Protein AF-A0A846PDV2-F1 (afdb_monomer_lite)

Sequence (60 aa):
ATILAGAMMLENFGLEKSAAKVEQAVAQILKEGKVRTYDLGGDSTTSQVGDAMVEKVKSF

Radius of gyration: 11.61 Å; chains: 1; bounding box: 26×17×30 Å

Structure (mmCIF, N/CA/C/O backbone):
data_AF-A0A846PDV2-F1
#
_entry.id   AF-A0A846PDV2-F1
#
loop_
_atom_site.group_PDB
_atom_site.id
_atom_site.type_symbol
_atom_site.label_atom_id
_atom_site.label_alt_id
_atom_site.label_comp_id
_atom_site.label_asym_id
_atom_site.label_entity_id
_atom_site.label_seq_id
_atom_site.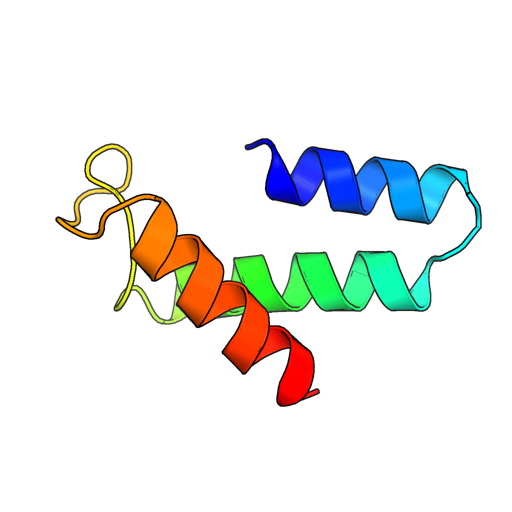pdbx_PDB_ins_code
_atom_site.Cartn_x
_atom_site.Cartn_y
_atom_site.Cartn_z
_atom_site.occupancy
_atom_site.B_iso_or_equiv
_atom_site.auth_seq_id
_atom_site.auth_comp_id
_atom_site.auth_asym_id
_atom_site.auth_atom_id
_atom_site.pdbx_PDB_model_num
ATOM 1 N N . ALA A 1 1 ? 8.410 -3.688 3.583 1.00 88.94 1 ALA A N 1
ATOM 2 C CA . ALA A 1 1 ? 8.558 -3.654 5.056 1.00 88.94 1 ALA A CA 1
ATOM 3 C C . ALA A 1 1 ? 7.832 -2.463 5.698 1.00 88.94 1 ALA A C 1
ATOM 5 O O . ALA A 1 1 ? 6.867 -2.688 6.413 1.00 88.94 1 ALA A O 1
ATOM 6 N N . THR A 1 2 ? 8.219 -1.210 5.419 1.00 97.19 2 THR A N 1
ATOM 7 C CA . THR A 1 2 ? 7.713 -0.007 6.124 1.00 97.19 2 THR A CA 1
ATOM 8 C C . THR A 1 2 ? 6.193 0.184 6.086 1.00 97.19 2 THR A C 1
ATOM 10 O O . THR A 1 2 ? 5.614 0.646 7.060 1.00 97.19 2 THR A O 1
ATOM 13 N N . ILE A 1 3 ? 5.526 -0.215 5.001 1.00 97.62 3 ILE A N 1
ATOM 14 C CA . ILE A 1 3 ? 4.061 -0.117 4.882 1.00 97.62 3 ILE A CA 1
ATOM 15 C C . ILE A 1 3 ? 3.347 -0.978 5.936 1.00 97.62 3 ILE A C 1
ATOM 17 O O . ILE A 1 3 ? 2.420 -0.501 6.581 1.00 97.62 3 ILE A O 1
ATOM 21 N N . LEU A 1 4 ? 3.809 -2.213 6.158 1.00 98.06 4 LEU A N 1
ATOM 22 C CA . LEU A 1 4 ? 3.245 -3.100 7.182 1.00 98.06 4 LEU A CA 1
ATOM 23 C C . LEU A 1 4 ? 3.553 -2.593 8.594 1.00 98.06 4 LEU A C 1
ATOM 25 O O . LEU A 1 4 ? 2.684 -2.635 9.453 1.00 98.06 4 LEU A O 1
ATOM 29 N N . ALA A 1 5 ? 4.739 -2.018 8.821 1.00 98.50 5 ALA A N 1
ATOM 30 C CA . ALA A 1 5 ? 5.027 -1.338 10.087 1.00 98.50 5 ALA A CA 1
ATOM 31 C C . ALA A 1 5 ? 4.061 -0.160 10.334 1.00 98.50 5 ALA A C 1
ATOM 33 O O . ALA A 1 5 ? 3.614 0.054 11.457 1.00 98.50 5 ALA A O 1
ATOM 34 N N . GLY A 1 6 ? 3.685 0.567 9.277 1.00 98.38 6 GLY A N 1
ATOM 35 C CA . GLY A 1 6 ? 2.626 1.574 9.333 1.00 98.38 6 GLY A CA 1
ATOM 36 C C . GLY A 1 6 ? 1.260 0.986 9.705 1.00 98.38 6 GLY A C 1
ATOM 37 O O . GLY A 1 6 ? 0.559 1.577 10.520 1.00 98.38 6 GLY A O 1
ATOM 38 N N . ALA A 1 7 ? 0.896 -0.183 9.169 1.00 98.38 7 ALA A N 1
ATOM 39 C CA . ALA A 1 7 ? -0.336 -0.879 9.548 1.00 98.38 7 ALA A CA 1
ATOM 40 C C . ALA A 1 7 ? -0.339 -1.282 11.034 1.00 98.38 7 ALA A C 1
ATOM 42 O O . ALA A 1 7 ? -1.291 -0.965 11.741 1.00 98.38 7 ALA A O 1
ATOM 43 N N . MET A 1 8 ? 0.763 -1.850 11.534 1.00 98.50 8 MET A N 1
ATOM 44 C CA . MET A 1 8 ? 0.927 -2.172 12.959 1.00 98.50 8 MET A CA 1
ATOM 45 C C . MET A 1 8 ? 0.819 -0.924 13.851 1.00 98.50 8 MET A C 1
ATOM 47 O O . MET A 1 8 ? 0.244 -0.964 14.935 1.00 98.50 8 MET A O 1
ATOM 51 N N . MET A 1 9 ? 1.346 0.220 13.400 1.00 98.69 9 MET A N 1
ATOM 52 C CA . MET A 1 9 ? 1.200 1.487 14.123 1.00 98.69 9 MET A CA 1
ATOM 53 C C . MET A 1 9 ? -0.264 1.949 14.178 1.00 98.69 9 MET A C 1
ATOM 55 O O . MET A 1 9 ? -0.713 2.418 15.223 1.00 98.69 9 MET A O 1
ATOM 59 N N . LEU A 1 10 ? -1.015 1.814 13.078 1.00 98.56 10 LEU A N 1
ATOM 60 C CA . LEU A 1 10 ? -2.449 2.119 13.051 1.00 98.56 10 LEU A CA 1
ATOM 61 C C . LEU A 1 10 ? -3.225 1.220 14.020 1.00 98.56 10 LEU A C 1
ATOM 63 O O . LEU A 1 10 ? -4.063 1.722 14.767 1.00 98.56 10 LEU A O 1
ATOM 67 N N . GLU A 1 11 ? -2.916 -0.076 14.049 1.00 98.38 11 GLU A N 1
ATOM 68 C CA . GLU A 1 11 ? -3.491 -1.024 15.008 1.00 98.38 11 GLU A CA 1
ATOM 69 C C . GLU A 1 11 ? -3.194 -0.602 16.454 1.00 98.38 11 GLU A C 1
ATOM 71 O O . GLU A 1 11 ? -4.111 -0.504 17.266 1.00 98.38 11 GLU A O 1
ATOM 76 N N . ASN A 1 12 ? -1.948 -0.221 16.758 1.00 98.31 12 ASN A N 1
ATOM 77 C CA . ASN A 1 12 ? -1.562 0.286 18.079 1.00 98.31 12 ASN A CA 1
ATOM 78 C C . ASN A 1 12 ? -2.312 1.573 18.484 1.00 98.31 12 ASN A C 1
ATOM 80 O O . ASN A 1 12 ? -2.481 1.849 19.669 1.00 98.31 12 ASN A O 1
ATOM 84 N N . PHE A 1 13 ? -2.784 2.367 17.520 1.00 98.50 13 PHE A N 1
ATOM 85 C CA . PHE A 1 13 ? -3.638 3.535 17.771 1.00 98.50 13 PHE A CA 1
ATOM 86 C C . PHE A 1 13 ? -5.137 3.201 17.859 1.00 98.50 13 PHE A C 1
ATOM 88 O O . PHE A 1 13 ? -5.958 4.114 17.955 1.00 98.50 13 PHE A O 1
ATOM 95 N N . GLY A 1 14 ? -5.518 1.921 17.822 1.00 98.56 14 GLY A N 1
ATOM 96 C CA . GLY A 1 14 ? -6.914 1.477 17.828 1.00 98.56 14 GLY A CA 1
ATOM 97 C C . GLY A 1 14 ? -7.626 1.657 16.482 1.00 98.56 14 GLY A C 1
ATOM 98 O O . GLY A 1 14 ? -8.852 1.594 16.412 1.00 98.56 14 GLY A O 1
ATOM 99 N N . LEU A 1 15 ? -6.885 1.892 15.394 1.00 98.56 15 LEU A N 1
ATOM 100 C CA . LEU A 1 15 ? -7.422 2.081 14.042 1.00 98.56 15 LEU A CA 1
ATOM 101 C C . LEU A 1 15 ? -7.430 0.761 13.254 1.00 98.56 15 LEU A C 1
ATOM 103 O O . LEU A 1 15 ? -6.959 0.696 12.117 1.00 98.56 15 LEU A O 1
ATOM 107 N N . GLU A 1 16 ? -8.003 -0.285 13.846 1.00 98.31 16 GLU A N 1
ATOM 108 C CA . GLU A 1 16 ? -7.992 -1.667 13.335 1.00 98.31 16 GLU A CA 1
ATOM 109 C C . GLU A 1 16 ? -8.514 -1.782 11.894 1.00 98.31 16 GLU A C 1
ATOM 111 O O . GLU A 1 16 ? -7.904 -2.440 11.055 1.00 98.31 16 GLU A O 1
ATOM 116 N N . LYS A 1 17 ? -9.610 -1.083 11.559 1.00 97.88 17 LYS A N 1
ATOM 117 C CA . LYS A 1 17 ? -10.176 -1.094 10.195 1.00 97.88 17 LYS A CA 1
ATOM 118 C C . LYS A 1 17 ? -9.200 -0.538 9.158 1.00 97.88 17 LYS A C 1
ATOM 120 O O . LYS A 1 17 ? -9.117 -1.057 8.048 1.00 97.88 17 LYS A O 1
ATOM 125 N N . SER A 1 18 ? -8.478 0.522 9.513 1.00 97.44 18 SER A N 1
ATOM 126 C CA . SER A 1 18 ? -7.488 1.140 8.632 1.00 97.44 18 SER A CA 1
ATOM 127 C C . SER A 1 18 ? -6.253 0.253 8.492 1.00 97.44 18 SER A C 1
ATOM 129 O O . SER A 1 18 ? -5.766 0.082 7.377 1.00 97.44 18 SER A O 1
ATOM 131 N N . ALA A 1 19 ? -5.787 -0.349 9.592 1.00 98.31 19 ALA A N 1
ATOM 132 C CA . ALA A 1 19 ? -4.688 -1.312 9.583 1.00 98.31 19 ALA A CA 1
ATOM 133 C C . ALA A 1 19 ? -5.005 -2.509 8.673 1.00 98.31 19 ALA A C 1
ATOM 135 O O . ALA A 1 19 ? -4.282 -2.751 7.705 1.00 98.31 19 ALA A O 1
ATOM 136 N N . ALA A 1 20 ? -6.151 -3.163 8.889 1.00 98.06 20 ALA A N 1
ATOM 137 C CA . ALA A 1 20 ? -6.599 -4.305 8.094 1.00 98.06 20 ALA A CA 1
ATOM 138 C C . ALA A 1 20 ? -6.706 -3.969 6.598 1.00 98.06 20 ALA A C 1
ATOM 140 O O . ALA A 1 20 ? -6.297 -4.754 5.744 1.00 98.06 20 ALA A O 1
ATOM 141 N N . LYS A 1 21 ? -7.197 -2.768 6.264 1.00 98.06 21 LYS A N 1
ATOM 142 C CA . LYS A 1 21 ? -7.296 -2.298 4.878 1.00 98.06 21 LYS A CA 1
ATOM 143 C C . LYS A 1 21 ? -5.923 -2.164 4.207 1.00 98.06 21 LYS A C 1
ATOM 145 O O . LYS A 1 21 ? -5.777 -2.521 3.037 1.00 98.06 21 LYS A O 1
ATOM 150 N N . VAL A 1 22 ? -4.910 -1.683 4.934 1.00 98.25 22 VAL A N 1
ATOM 151 C CA . VAL A 1 22 ? -3.525 -1.596 4.438 1.00 98.25 22 VAL A CA 1
ATOM 152 C C . VAL A 1 22 ? -2.914 -2.987 4.275 1.00 98.25 22 VAL A C 1
ATOM 154 O O . VAL A 1 22 ? -2.336 -3.274 3.228 1.00 98.25 22 VAL A O 1
ATOM 157 N N . GLU A 1 23 ? -3.063 -3.870 5.261 1.00 98.19 23 GLU A N 1
ATOM 158 C CA . GLU A 1 23 ? -2.533 -5.239 5.192 1.00 98.19 23 GLU A CA 1
ATOM 159 C C . GLU A 1 23 ? -3.142 -6.036 4.039 1.00 98.19 23 GLU A C 1
ATOM 161 O O . GLU A 1 23 ? -2.419 -6.669 3.265 1.00 98.19 23 GLU A O 1
ATOM 166 N N . GLN A 1 24 ? -4.462 -5.942 3.866 1.00 98.25 24 GLN A N 1
ATOM 167 C CA . GLN A 1 24 ? -5.169 -6.578 2.762 1.00 98.25 24 GLN A CA 1
ATO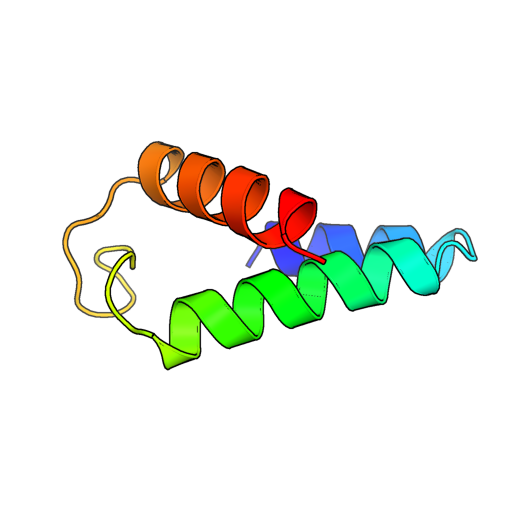M 168 C C . GLN A 1 24 ? -4.690 -6.043 1.407 1.00 98.25 24 GLN A C 1
ATOM 170 O O . GLN A 1 24 ? -4.495 -6.828 0.475 1.00 98.25 24 GLN A O 1
ATOM 175 N N . ALA A 1 25 ? -4.449 -4.731 1.292 1.00 98.25 25 ALA A N 1
ATOM 176 C CA . ALA A 1 25 ? -3.903 -4.136 0.074 1.00 98.25 25 ALA A CA 1
ATOM 177 C C . ALA A 1 25 ? -2.520 -4.710 -0.266 1.00 98.25 25 ALA A C 1
ATOM 179 O O . ALA A 1 25 ? -2.302 -5.140 -1.401 1.00 98.25 25 ALA A O 1
ATOM 180 N N . VAL A 1 26 ? -1.613 -4.779 0.720 1.00 97.94 26 VAL A N 1
ATOM 181 C CA . VAL A 1 26 ? -0.277 -5.373 0.541 1.00 97.94 26 VAL A CA 1
ATOM 182 C C . VAL A 1 26 ? -0.401 -6.831 0.101 1.00 97.94 26 VAL A C 1
ATOM 184 O O . VAL A 1 26 ? 0.189 -7.223 -0.906 1.00 97.94 26 VAL A O 1
ATOM 187 N N . ALA A 1 27 ? -1.199 -7.630 0.816 1.00 97.88 27 ALA A N 1
ATOM 188 C CA . ALA A 1 27 ? -1.385 -9.045 0.518 1.00 97.88 27 ALA A CA 1
ATOM 189 C C . ALA A 1 27 ? -1.926 -9.265 -0.902 1.00 97.88 27 ALA A C 1
ATOM 191 O O . ALA A 1 27 ? -1.447 -10.145 -1.620 1.00 97.88 27 ALA A O 1
ATOM 192 N N . GLN A 1 28 ? -2.888 -8.449 -1.339 1.00 98.06 28 GLN A 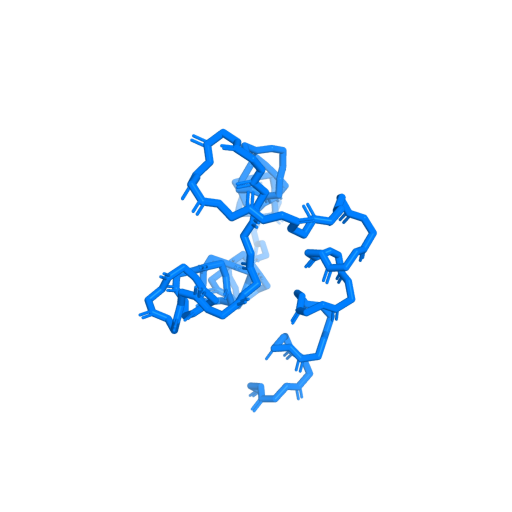N 1
ATOM 193 C CA . GLN A 1 28 ? -3.467 -8.569 -2.670 1.00 98.06 28 GLN A CA 1
ATOM 194 C C . GLN A 1 28 ? -2.487 -8.160 -3.777 1.00 98.06 28 GLN A C 1
ATOM 196 O O . GLN A 1 28 ? -2.403 -8.862 -4.782 1.00 98.06 28 GLN A O 1
ATOM 201 N N . ILE A 1 29 ? -1.717 -7.083 -3.601 1.00 97.31 29 ILE A N 1
ATOM 202 C CA . ILE A 1 29 ? -0.695 -6.672 -4.580 1.00 97.31 29 ILE A CA 1
ATOM 203 C C . ILE A 1 29 ? 0.372 -7.757 -4.734 1.00 97.31 29 ILE A C 1
ATOM 205 O O . ILE A 1 29 ? 0.708 -8.139 -5.857 1.00 97.31 29 ILE A O 1
ATOM 209 N N . LEU A 1 30 ? 0.854 -8.308 -3.617 1.00 96.50 30 LEU A N 1
ATOM 210 C CA . LEU A 1 30 ? 1.831 -9.396 -3.637 1.00 96.50 30 LEU A CA 1
ATOM 211 C C . LEU A 1 30 ? 1.259 -10.665 -4.281 1.00 96.50 30 LEU A C 1
ATOM 213 O O . LEU A 1 30 ? 1.945 -11.303 -5.0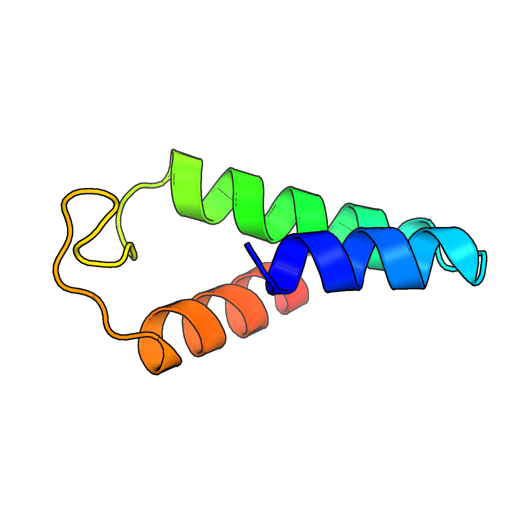76 1.00 96.50 30 LEU A O 1
ATOM 217 N N . LYS A 1 31 ? -0.006 -11.000 -3.996 1.00 97.38 31 LYS A N 1
ATOM 218 C CA . LYS A 1 31 ? -0.707 -12.137 -4.612 1.00 97.38 31 LYS A CA 1
ATOM 219 C C . LYS A 1 31 ? -0.896 -11.960 -6.121 1.00 97.38 31 LYS A C 1
ATOM 221 O O . LYS A 1 31 ? -0.787 -12.931 -6.861 1.00 97.38 31 LYS A O 1
ATOM 226 N N . GLU A 1 32 ? -1.197 -10.745 -6.577 1.00 96.56 32 GLU A N 1
ATOM 227 C CA . GLU A 1 32 ? -1.319 -10.422 -8.004 1.00 96.56 32 GLU A CA 1
ATOM 228 C C . GLU A 1 32 ? 0.040 -10.473 -8.718 1.00 96.56 32 GLU A C 1
ATOM 230 O O . GLU A 1 32 ? 0.092 -10.802 -9.901 1.00 96.56 32 GLU A O 1
ATOM 235 N N . GLY A 1 33 ? 1.132 -10.139 -8.021 1.00 95.62 33 GLY A N 1
ATOM 236 C CA . GLY A 1 33 ? 2.509 -10.267 -8.513 1.00 95.62 33 GLY A CA 1
ATOM 237 C C . GLY A 1 33 ? 2.882 -9.329 -9.669 1.00 95.62 33 GLY A C 1
ATOM 238 O O . GLY A 1 33 ? 3.979 -9.447 -10.214 1.00 95.62 33 GLY A O 1
ATOM 239 N N . LYS A 1 34 ? 1.987 -8.408 -10.056 1.00 95.88 34 LYS A N 1
ATOM 240 C CA . LYS A 1 34 ? 2.172 -7.485 -11.190 1.00 95.88 34 LYS A CA 1
ATOM 241 C C . LYS A 1 34 ? 3.092 -6.309 -10.868 1.00 95.88 34 LYS A C 1
ATOM 243 O O . LYS A 1 34 ? 3.867 -5.909 -11.724 1.00 95.88 34 LYS A O 1
ATOM 248 N N . VAL A 1 35 ? 2.987 -5.757 -9.658 1.00 97.44 35 VAL A N 1
ATOM 249 C CA . VAL A 1 35 ? 3.792 -4.619 -9.189 1.00 97.44 35 VAL A CA 1
ATOM 250 C C . VAL A 1 35 ? 4.605 -5.088 -7.993 1.00 97.44 35 VAL A C 1
ATOM 252 O O . VAL A 1 35 ? 4.048 -5.373 -6.934 1.00 97.44 35 VAL A O 1
ATOM 255 N N . ARG A 1 36 ? 5.918 -5.219 -8.173 1.00 96.69 36 ARG A N 1
ATOM 256 C CA . ARG A 1 36 ? 6.844 -5.685 -7.135 1.00 96.69 36 ARG A CA 1
ATOM 257 C C . ARG A 1 36 ? 8.254 -5.189 -7.424 1.00 96.69 36 ARG A C 1
ATOM 259 O O . ARG A 1 36 ? 8.668 -5.111 -8.579 1.00 96.69 36 ARG A O 1
ATOM 266 N N . THR A 1 37 ? 8.962 -4.835 -6.364 1.00 96.38 37 THR A N 1
ATOM 267 C CA . THR A 1 37 ? 10.334 -4.332 -6.421 1.00 96.38 37 THR A CA 1
ATOM 268 C C . THR A 1 37 ? 11.338 -5.435 -6.749 1.00 96.38 37 THR A C 1
ATOM 270 O O . THR A 1 37 ? 11.014 -6.627 -6.747 1.00 96.38 37 THR A O 1
ATOM 273 N N . TYR A 1 38 ? 12.574 -5.031 -7.042 1.00 96.69 38 TYR A N 1
ATOM 274 C CA . TYR A 1 38 ? 13.660 -5.930 -7.442 1.00 96.69 38 TYR A CA 1
ATOM 275 C C . TYR A 1 38 ? 13.978 -7.018 -6.409 1.00 96.69 38 TYR A C 1
ATOM 277 O O . TYR A 1 38 ? 14.253 -8.155 -6.782 1.00 96.69 38 TYR A O 1
ATOM 285 N N . ASP A 1 39 ? 13.875 -6.707 -5.116 1.00 96.31 39 ASP A N 1
ATOM 286 C CA . ASP A 1 39 ? 14.086 -7.649 -4.013 1.00 96.31 39 ASP A CA 1
ATOM 287 C C . ASP A 1 39 ? 13.023 -8.759 -3.965 1.00 96.31 39 ASP A C 1
ATOM 289 O O . ASP A 1 39 ? 13.263 -9.827 -3.407 1.00 96.31 39 ASP A O 1
ATOM 293 N N . LEU A 1 40 ? 11.875 -8.538 -4.611 1.00 95.25 40 LEU A N 1
ATOM 294 C CA . LEU A 1 40 ? 10.783 -9.501 -4.759 1.00 95.25 40 LEU A CA 1
ATOM 295 C C . LEU A 1 40 ? 10.699 -10.086 -6.182 1.00 95.25 40 LEU A C 1
ATOM 297 O O . LEU A 1 40 ? 9.687 -10.690 -6.549 1.00 95.25 40 LEU A O 1
ATOM 301 N N . GLY A 1 41 ? 11.750 -9.915 -6.990 1.00 95.50 41 GLY A N 1
ATOM 302 C CA . GLY A 1 41 ? 11.850 -10.485 -8.335 1.00 95.50 41 GLY A CA 1
ATOM 303 C C . GLY A 1 41 ? 11.034 -9.752 -9.404 1.00 95.50 41 GLY A C 1
ATOM 304 O O . GLY A 1 41 ? 10.601 -10.381 -10.369 1.00 95.50 41 GLY A O 1
ATOM 305 N N . GLY A 1 42 ? 10.785 -8.453 -9.230 1.00 96.94 42 GLY A N 1
ATOM 306 C CA . GLY A 1 42 ? 10.248 -7.588 -10.286 1.00 96.94 42 GLY A CA 1
ATOM 307 C C . GLY A 1 42 ? 11.176 -6.434 -10.630 1.00 96.94 42 GLY A C 1
ATOM 308 O O . GLY A 1 42 ? 12.365 -6.451 -10.340 1.00 96.94 42 GLY A O 1
ATOM 309 N N . ASP A 1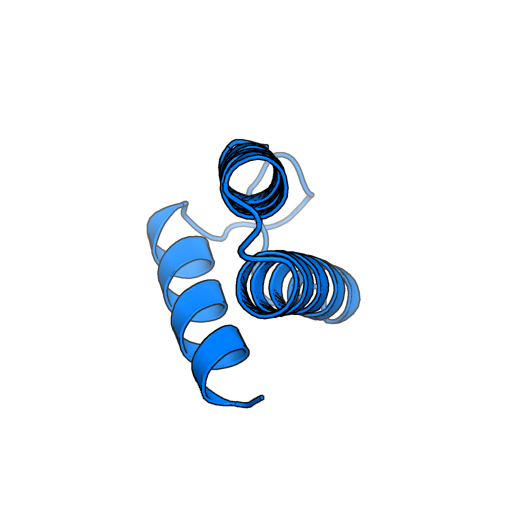 43 ? 10.618 -5.420 -11.266 1.00 97.88 43 ASP A N 1
ATOM 310 C CA . 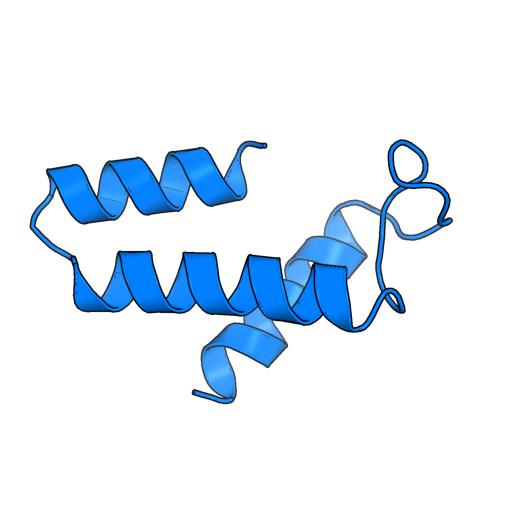ASP A 1 43 ? 11.319 -4.240 -11.772 1.00 97.88 43 ASP A CA 1
ATOM 311 C C . ASP A 1 43 ? 10.613 -2.934 -11.375 1.00 97.88 43 ASP A C 1
ATOM 313 O O . ASP A 1 43 ? 11.032 -1.845 -11.770 1.00 97.88 43 ASP A O 1
ATOM 317 N N . SER A 1 44 ? 9.551 -3.023 -10.569 1.00 98.25 44 SER A N 1
ATOM 318 C CA . SER A 1 44 ? 8.800 -1.851 -10.137 1.00 98.25 44 SER A CA 1
ATOM 319 C C . SER A 1 44 ? 9.618 -1.010 -9.160 1.00 98.25 44 SER A C 1
ATOM 321 O O . SER A 1 44 ? 10.296 -1.515 -8.266 1.00 98.25 44 SER A O 1
ATOM 323 N N . THR A 1 45 ? 9.512 0.303 -9.295 1.00 98.19 45 THR A N 1
ATOM 324 C CA . THR A 1 45 ? 10.085 1.274 -8.364 1.00 98.19 45 THR A CA 1
ATOM 325 C C . THR A 1 45 ? 9.253 1.372 -7.084 1.00 98.19 45 THR A C 1
ATOM 327 O O . THR A 1 45 ? 8.073 1.012 -7.049 1.00 98.19 45 THR A O 1
ATOM 330 N N . THR A 1 46 ? 9.842 1.941 -6.031 1.00 97.25 46 THR A N 1
ATOM 331 C CA . THR A 1 46 ? 9.130 2.241 -4.779 1.00 97.25 46 THR A CA 1
ATOM 332 C C . THR A 1 46 ? 7.885 3.099 -5.013 1.00 97.25 46 THR A C 1
ATOM 334 O O . THR A 1 46 ? 6.843 2.829 -4.420 1.00 97.25 46 THR A O 1
ATOM 337 N N . SER A 1 47 ? 7.965 4.098 -5.897 1.00 98.12 47 SER A N 1
ATOM 338 C CA . SER A 1 47 ? 6.829 4.967 -6.224 1.00 98.12 47 SER A CA 1
ATOM 339 C C . SER A 1 47 ? 5.693 4.193 -6.888 1.00 98.12 47 SER A C 1
ATOM 341 O O . SER A 1 47 ? 4.555 4.333 -6.466 1.00 98.12 47 SER A O 1
ATOM 343 N N . GLN A 1 48 ? 5.997 3.295 -7.832 1.00 98.31 48 GLN A N 1
ATOM 344 C CA . GLN A 1 48 ? 4.979 2.454 -8.474 1.00 98.31 48 GLN A CA 1
ATOM 345 C C . GLN A 1 48 ? 4.288 1.510 -7.480 1.00 98.31 48 GLN A C 1
ATOM 347 O O . GLN A 1 48 ? 3.078 1.308 -7.567 1.00 98.31 48 GLN A O 1
ATOM 352 N N . VAL A 1 49 ? 5.027 0.955 -6.509 1.00 97.94 49 VAL A N 1
ATOM 353 C CA . VAL A 1 49 ? 4.412 0.193 -5.408 1.00 97.94 49 VAL A CA 1
ATOM 354 C C . VAL A 1 49 ? 3.514 1.096 -4.558 1.00 97.94 49 VAL A C 1
ATOM 356 O O . VAL A 1 49 ? 2.413 0.686 -4.199 1.00 97.94 49 VAL A O 1
ATOM 359 N N . GLY A 1 50 ? 3.947 2.324 -4.260 1.00 97.94 50 GLY A N 1
ATOM 360 C CA . GLY A 1 50 ? 3.145 3.325 -3.551 1.00 97.94 50 GLY A CA 1
ATOM 361 C C . GLY A 1 50 ? 1.837 3.667 -4.272 1.00 97.94 50 GLY A C 1
ATOM 362 O O . GLY A 1 50 ? 0.774 3.648 -3.652 1.00 97.94 50 GLY A O 1
ATOM 363 N N . ASP A 1 51 ? 1.891 3.891 -5.583 1.00 98.44 51 ASP A N 1
ATOM 364 C CA . ASP A 1 51 ? 0.710 4.164 -6.407 1.00 98.44 51 ASP A CA 1
ATOM 365 C C . ASP A 1 51 ? -0.246 2.963 -6.418 1.00 98.44 51 ASP A C 1
ATOM 367 O O . ASP A 1 51 ? -1.445 3.110 -6.170 1.00 98.44 51 ASP A O 1
ATOM 371 N N . ALA A 1 52 ? 0.283 1.748 -6.611 1.00 98.00 52 ALA A N 1
ATOM 372 C CA . ALA A 1 52 ? -0.512 0.522 -6.561 1.00 98.00 52 ALA A CA 1
ATOM 373 C C . ALA A 1 52 ? -1.199 0.333 -5.198 1.00 98.00 52 ALA A C 1
ATOM 375 O O . ALA A 1 52 ? -2.357 -0.086 -5.141 1.00 98.00 52 ALA A O 1
ATOM 376 N N . MET A 1 53 ? -0.511 0.674 -4.104 1.00 97.88 53 MET A N 1
ATOM 377 C CA . MET A 1 53 ? -1.069 0.651 -2.751 1.00 97.88 53 MET A CA 1
ATOM 378 C C . MET A 1 53 ? -2.243 1.616 -2.597 1.00 97.88 53 MET A C 1
ATOM 380 O O . MET A 1 53 ? -3.283 1.218 -2.074 1.00 97.88 53 MET A O 1
ATOM 384 N N . VAL A 1 54 ? -2.107 2.860 -3.067 1.00 97.75 54 VAL A N 1
ATOM 385 C CA . VAL A 1 54 ? -3.182 3.864 -3.005 1.00 97.75 54 VAL A CA 1
ATOM 386 C C . VAL A 1 54 ? -4.413 3.389 -3.773 1.00 97.75 54 VAL A C 1
ATOM 388 O O . VAL A 1 54 ? -5.524 3.431 -3.240 1.00 97.75 54 VAL A O 1
ATOM 391 N N . GLU A 1 55 ? -4.225 2.893 -4.994 1.00 97.81 55 GLU A N 1
ATOM 392 C CA . GLU A 1 55 ? -5.332 2.409 -5.821 1.00 97.81 55 GLU A CA 1
ATOM 393 C C . GLU A 1 55 ? -6.016 1.186 -5.203 1.00 97.81 55 GLU A C 1
ATOM 395 O O . GLU A 1 55 ? -7.246 1.118 -5.156 1.00 97.81 55 GLU A O 1
ATOM 400 N N . LYS A 1 56 ? -5.244 0.250 -4.636 1.00 97.00 56 LYS A N 1
ATOM 401 C CA . LYS A 1 56 ? -5.814 -0.926 -3.972 1.00 97.00 56 LYS A CA 1
ATOM 402 C C . LYS A 1 56 ? -6.618 -0.546 -2.731 1.00 97.00 56 LYS A C 1
ATOM 404 O O . LYS A 1 56 ? -7.746 -1.006 -2.578 1.00 97.00 56 LYS A O 1
ATOM 409 N N . VAL A 1 57 ? -6.088 0.343 -1.890 1.00 97.06 57 VAL A N 1
ATOM 410 C CA . VAL A 1 57 ? -6.793 0.838 -0.700 1.00 97.06 57 VAL A CA 1
ATOM 411 C C . VAL A 1 57 ? -8.102 1.531 -1.090 1.00 97.06 57 VAL A C 1
ATOM 413 O O . VAL A 1 57 ? -9.121 1.269 -0.466 1.00 97.06 57 VAL A O 1
ATOM 416 N N . LYS A 1 58 ? -8.143 2.365 -2.134 1.00 96.44 58 LYS A N 1
ATOM 417 C CA . LYS A 1 58 ? -9.402 3.006 -2.572 1.00 96.44 58 LYS A CA 1
ATOM 418 C C . LYS A 1 58 ? -10.463 2.020 -3.077 1.00 96.44 58 LYS A C 1
ATOM 420 O O . LYS A 1 58 ? -11.638 2.369 -3.078 1.00 96.44 58 LYS A O 1
ATOM 425 N N . SER A 1 59 ? -10.058 0.831 -3.527 1.00 93.69 59 SER A N 1
ATOM 426 C CA . SER A 1 59 ? -10.968 -0.175 -4.091 1.00 93.69 59 SER A CA 1
ATOM 427 C C . SER A 1 59 ? -11.718 -1.026 -3.057 1.00 93.69 59 SER A C 1
ATOM 429 O O . SER A 1 59 ? -12.631 -1.757 -3.438 1.00 93.69 59 SER A O 1
ATOM 431 N N . PHE A 1 60 ? -11.348 -0.934 -1.775 1.00 87.94 60 PHE A N 1
ATOM 432 C CA . PHE A 1 60 ? -12.080 -1.537 -0.652 1.00 87.94 60 PHE A CA 1
ATOM 433 C C . PHE A 1 60 ? -13.029 -0.531 -0.002 1.00 87.94 60 PHE A C 1
ATOM 435 O O . PHE A 1 60 ? -14.048 -0.961 0.569 1.00 87.94 60 PHE A O 1
#

Foldseek 3Di:
DVQLVVLVVCVVVVNPVLSVLLVVLVVVCVVVVPADPVVSPDPHDPVNVVVSSVVSSVVD

pLDDT: mean 97.27, std 1.91, range [87.94, 98.69]

Secondary structure (DSSP, 8-state):
-HHHHHHHHHHHTT-HHHHHHHHHHHHHHHHH-SS--GGGTS---HHHHHHHHHHHHHT-